Protein AF-A0A838JHB9-F1 (afdb_monomer)

Radius of gyration: 15.74 Å; Cα contacts (8 Å, |Δi|>4): 265; chains: 1; bounding box: 39×34×40 Å

Structure (mmCIF, N/CA/C/O backbone):
data_AF-A0A838JHB9-F1
#
_entry.id   AF-A0A838JHB9-F1
#
loop_
_atom_site.group_PDB
_atom_site.id
_atom_site.type_symbol
_atom_site.label_atom_id
_atom_site.label_alt_id
_atom_site.label_comp_id
_atom_site.label_asym_id
_atom_site.label_entity_id
_atom_site.label_seq_id
_atom_site.pdbx_PDB_ins_code
_atom_site.Cartn_x
_atom_site.Cartn_y
_atom_site.Cartn_z
_atom_site.occupancy
_atom_site.B_iso_or_equiv
_atom_site.auth_seq_id
_atom_site.auth_comp_id
_atom_site.auth_asym_id
_atom_site.auth_atom_id
_atom_site.pdbx_PDB_model_num
ATOM 1 N N . MET A 1 1 ? -21.046 10.347 3.059 1.00 87.19 1 MET A N 1
ATOM 2 C CA . MET A 1 1 ? -19.694 10.521 2.483 1.00 87.19 1 MET A CA 1
ATOM 3 C C . MET A 1 1 ? -18.705 9.760 3.362 1.00 87.19 1 MET A C 1
ATOM 5 O O . MET A 1 1 ? -18.928 9.752 4.566 1.00 87.19 1 MET A O 1
ATOM 9 N N . LYS A 1 2 ? -17.690 9.088 2.798 1.00 94.69 2 LYS A N 1
ATOM 10 C CA . LYS A 1 2 ? -16.622 8.404 3.558 1.00 94.69 2 LYS A CA 1
ATOM 11 C C . LYS A 1 2 ? -15.345 9.245 3.498 1.00 94.69 2 LYS A C 1
ATOM 13 O O . LYS A 1 2 ? -15.050 9.789 2.439 1.00 94.69 2 LYS A O 1
ATOM 18 N N . TYR A 1 3 ? -14.604 9.322 4.599 1.00 96.75 3 TYR A N 1
ATOM 19 C CA . TYR A 1 3 ? -13.355 10.086 4.694 1.00 96.75 3 TYR A CA 1
ATOM 20 C C . TYR A 1 3 ? -12.250 9.219 5.292 1.00 96.75 3 TYR A C 1
ATOM 22 O O . TYR A 1 3 ? -12.520 8.398 6.172 1.00 96.75 3 TYR A O 1
ATOM 30 N N . GLY A 1 4 ? -11.020 9.401 4.820 1.00 97.06 4 GLY A N 1
ATOM 31 C CA . GLY A 1 4 ? -9.849 8.681 5.308 1.00 97.06 4 GLY A CA 1
ATOM 32 C C . GLY A 1 4 ? -8.684 9.614 5.613 1.00 97.06 4 GLY A C 1
ATOM 33 O O . GLY A 1 4 ? -8.656 10.752 5.146 1.00 97.06 4 GLY A O 1
ATOM 34 N N . LEU A 1 5 ? -7.742 9.110 6.402 1.00 98.06 5 LEU A N 1
ATOM 35 C CA . LEU A 1 5 ? -6.508 9.796 6.769 1.00 98.06 5 LEU A CA 1
ATOM 36 C C . LEU A 1 5 ? -5.342 9.220 5.969 1.00 98.06 5 LEU A C 1
ATOM 38 O O . LEU A 1 5 ? -5.250 8.004 5.809 1.00 98.06 5 LEU A O 1
ATOM 42 N N . LEU A 1 6 ? -4.449 10.086 5.496 1.00 97.62 6 LEU A N 1
ATOM 43 C CA . LEU A 1 6 ? -3.191 9.698 4.868 1.00 97.62 6 LEU A CA 1
ATOM 44 C C . LEU A 1 6 ? -2.042 10.089 5.792 1.00 97.62 6 LEU A C 1
ATOM 46 O O . LEU A 1 6 ? -1.909 11.261 6.143 1.00 97.62 6 LEU A O 1
ATOM 50 N N . PHE A 1 7 ? -1.204 9.119 6.137 1.00 96.75 7 PHE A N 1
ATOM 51 C CA . PHE A 1 7 ? 0.043 9.353 6.852 1.00 96.75 7 PHE A CA 1
ATOM 52 C C . PHE A 1 7 ? 1.237 9.070 5.941 1.00 96.75 7 PHE A C 1
ATOM 54 O O . PHE A 1 7 ? 1.214 8.162 5.104 1.00 96.75 7 PHE A O 1
ATOM 61 N N . ALA A 1 8 ? 2.302 9.846 6.118 1.00 94.25 8 ALA A N 1
ATOM 62 C CA . ALA A 1 8 ? 3.609 9.467 5.604 1.00 94.25 8 ALA A CA 1
ATOM 63 C C . ALA A 1 8 ? 4.105 8.203 6.327 1.00 94.25 8 ALA A C 1
ATOM 65 O O . ALA A 1 8 ? 3.693 7.937 7.451 1.00 94.25 8 ALA A O 1
ATOM 66 N N . ASN A 1 9 ? 5.004 7.439 5.710 1.00 94.94 9 ASN A N 1
ATOM 67 C CA . ASN A 1 9 ? 5.685 6.308 6.355 1.00 94.94 9 ASN A CA 1
ATOM 68 C C . ASN A 1 9 ? 7.094 6.678 6.866 1.00 94.94 9 ASN A C 1
ATOM 70 O O . ASN A 1 9 ? 7.917 5.800 7.122 1.00 94.94 9 ASN A O 1
ATOM 74 N N . PHE A 1 10 ? 7.378 7.977 6.992 1.00 94.94 10 PHE A N 1
ATOM 75 C CA . PHE A 1 10 ? 8.673 8.544 7.373 1.00 94.94 10 PHE A CA 1
ATOM 76 C C . PHE A 1 10 ? 8.527 9.670 8.406 1.00 94.94 10 PHE A C 1
ATOM 78 O O . PHE A 1 10 ? 7.418 10.091 8.755 1.00 94.94 10 PHE A O 1
ATOM 85 N N . GLY A 1 11 ? 9.659 10.169 8.906 1.00 93.19 11 GLY A N 1
ATOM 86 C CA . GLY A 1 11 ? 9.688 11.188 9.954 1.00 93.19 11 GLY A CA 1
ATOM 87 C C . GLY A 1 11 ? 9.130 10.618 11.257 1.00 93.19 11 GLY A C 1
ATOM 88 O O . GLY A 1 11 ? 9.430 9.482 11.614 1.00 93.19 11 GLY A O 1
ATOM 89 N N . ILE A 1 12 ? 8.270 11.359 11.965 1.00 93.12 12 ILE A N 1
ATOM 90 C CA . ILE A 1 12 ? 7.636 10.827 13.189 1.00 93.12 12 ILE A CA 1
ATOM 91 C C . ILE A 1 12 ? 6.785 9.580 12.908 1.00 93.12 12 ILE A C 1
ATOM 93 O O . ILE A 1 12 ? 6.680 8.698 13.751 1.00 93.12 12 ILE A O 1
ATOM 97 N N . TYR A 1 13 ? 6.235 9.476 11.697 1.00 95.25 13 TYR A N 1
ATOM 98 C CA . TYR A 1 13 ? 5.433 8.342 11.249 1.00 95.25 13 TYR A CA 1
ATOM 99 C C . TYR A 1 13 ? 6.290 7.171 10.736 1.00 95.25 13 TYR A C 1
ATOM 101 O O . TYR A 1 13 ? 5.756 6.177 10.257 1.00 95.25 13 TYR A O 1
ATOM 109 N N . GLY A 1 14 ? 7.620 7.259 10.853 1.00 94.56 14 GLY A N 1
ATOM 110 C CA . GLY A 1 14 ? 8.523 6.118 10.703 1.00 94.56 14 GLY A CA 1
ATOM 111 C C . GLY A 1 14 ? 8.455 5.130 11.878 1.00 94.56 14 GLY A C 1
ATOM 112 O O . GLY A 1 14 ? 9.043 4.055 11.797 1.00 94.56 14 GLY A O 1
ATOM 113 N N . ASP A 1 15 ? 7.752 5.468 12.964 1.00 96.31 15 ASP A N 1
ATOM 114 C CA . ASP A 1 15 ? 7.486 4.554 14.076 1.00 96.31 15 ASP A CA 1
ATOM 115 C C . ASP A 1 15 ? 6.195 3.750 13.841 1.00 96.31 15 ASP A C 1
ATOM 117 O O . ASP A 1 15 ? 5.079 4.279 13.822 1.00 96.31 15 ASP A O 1
ATOM 121 N N . VAL A 1 16 ? 6.355 2.432 13.706 1.00 97.62 16 VAL A N 1
ATOM 122 C CA . VAL A 1 16 ? 5.254 1.486 13.49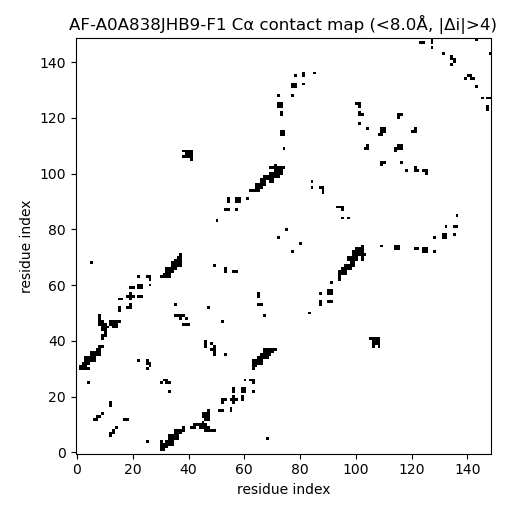0 1.00 97.62 16 VAL A CA 1
ATOM 123 C C . VAL A 1 16 ? 4.294 1.430 14.682 1.00 97.62 16 VAL A C 1
ATOM 125 O O . VAL A 1 16 ? 3.090 1.259 14.477 1.00 97.62 16 VAL A O 1
ATOM 128 N N . HIS A 1 17 ? 4.780 1.590 15.918 1.00 97.75 17 HIS A N 1
ATOM 129 C CA . HIS A 1 17 ? 3.912 1.603 17.097 1.00 97.75 17 HIS A CA 1
ATOM 130 C C . HIS A 1 17 ? 2.984 2.816 17.074 1.00 97.75 17 HIS A C 1
ATOM 132 O O . HIS A 1 17 ? 1.773 2.656 17.243 1.00 97.75 17 HIS A O 1
ATOM 138 N N . LEU A 1 18 ? 3.532 3.996 16.763 1.00 97.81 18 LEU A N 1
ATOM 139 C CA . LEU A 1 18 ? 2.749 5.219 16.615 1.00 97.81 18 LEU A CA 1
ATOM 140 C C . LEU A 1 18 ? 1.685 5.075 15.521 1.00 97.81 18 LEU A C 1
ATOM 142 O O . LEU A 1 18 ? 0.524 5.399 15.755 1.00 97.81 18 LEU A O 1
ATOM 146 N N . LEU A 1 19 ? 2.046 4.559 14.341 1.00 98.31 19 LEU A N 1
ATOM 147 C CA . LEU A 1 19 ? 1.084 4.341 13.254 1.00 98.31 19 LEU A CA 1
ATOM 148 C C . LEU A 1 19 ? -0.049 3.387 13.654 1.00 98.31 19 LEU A C 1
ATOM 150 O O . LEU A 1 19 ? -1.212 3.629 13.324 1.00 98.31 19 LEU A O 1
ATOM 154 N N . ALA A 1 20 ? 0.268 2.317 14.383 1.00 98.56 20 ALA A N 1
ATOM 155 C CA . ALA A 1 20 ? -0.729 1.361 14.845 1.00 98.56 20 ALA A CA 1
ATOM 156 C C . ALA A 1 20 ? -1.676 1.969 15.900 1.00 98.56 20 ALA A C 1
ATOM 158 O O . ALA A 1 20 ? -2.882 1.714 15.855 1.00 98.56 20 ALA A O 1
ATOM 159 N N . ASP A 1 21 ? -1.157 2.813 16.797 1.00 98.62 21 ASP A N 1
ATOM 160 C CA . ASP A 1 21 ? -1.962 3.561 17.768 1.00 98.62 21 ASP A CA 1
ATOM 161 C C . ASP A 1 21 ? -2.850 4.612 17.082 1.00 98.62 21 ASP A C 1
ATOM 163 O O . ASP A 1 21 ? -4.039 4.713 17.389 1.00 98.62 21 ASP A O 1
ATOM 167 N N . LEU A 1 22 ? -2.318 5.348 16.100 1.00 98.56 22 LEU A N 1
ATOM 168 C CA . LEU A 1 22 ? -3.083 6.313 15.304 1.00 98.56 22 LEU A CA 1
ATOM 169 C C . LEU A 1 22 ? -4.200 5.638 14.504 1.00 98.56 22 LEU A C 1
ATOM 171 O O . LEU A 1 22 ? -5.296 6.187 14.402 1.00 98.56 22 LEU A O 1
ATOM 175 N N . ALA A 1 23 ? -3.964 4.440 13.967 1.00 98.75 23 ALA A N 1
ATOM 176 C CA . ALA A 1 23 ? -4.995 3.681 13.266 1.00 98.75 23 ALA A CA 1
ATOM 177 C C . ALA A 1 23 ? -6.156 3.290 14.190 1.00 98.75 23 ALA A C 1
ATOM 179 O O . ALA A 1 23 ? -7.320 3.394 13.797 1.00 98.75 23 ALA A O 1
ATOM 180 N N . GLN A 1 24 ? -5.850 2.884 15.426 1.00 98.81 24 GLN A N 1
ATOM 181 C CA . GLN A 1 24 ? -6.866 2.601 16.437 1.00 98.81 24 GLN A CA 1
ATOM 182 C C . GLN A 1 24 ? -7.655 3.865 16.804 1.00 98.81 24 GLN A C 1
ATOM 184 O O . GLN A 1 24 ? -8.884 3.845 16.777 1.00 98.81 24 GLN A O 1
ATOM 189 N N . GLN A 1 25 ? -6.970 4.980 17.070 1.00 98.75 25 GLN A N 1
ATOM 190 C CA . GLN A 1 25 ? -7.626 6.253 17.388 1.00 98.75 25 GLN A CA 1
ATOM 191 C C . GLN A 1 25 ? -8.508 6.748 16.234 1.00 98.75 25 GLN A C 1
ATOM 193 O O . GLN A 1 25 ? -9.612 7.242 16.458 1.00 98.75 25 GLN A O 1
ATOM 198 N N . ALA A 1 26 ? -8.059 6.580 14.987 1.00 98.75 26 ALA A N 1
ATOM 199 C CA . ALA A 1 26 ? -8.847 6.921 13.810 1.00 98.75 26 ALA A CA 1
ATOM 200 C C . ALA A 1 26 ? -10.132 6.078 13.720 1.00 98.75 26 ALA A C 1
ATOM 202 O O . ALA A 1 26 ? -11.201 6.6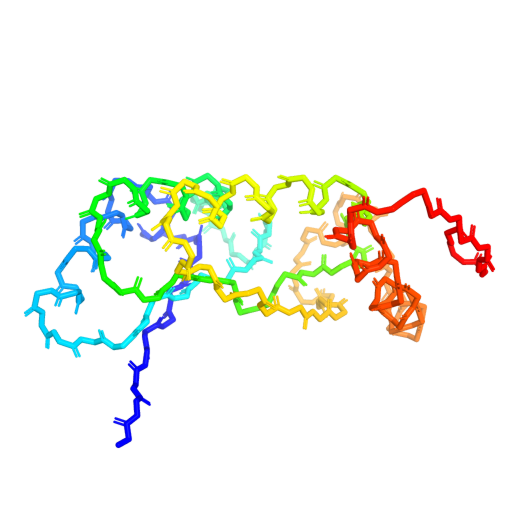13 13.421 1.00 98.75 26 ALA A O 1
ATOM 203 N N . GLU A 1 27 ? -10.054 4.777 14.016 1.00 98.69 27 GLU A N 1
ATOM 204 C CA . GLU A 1 27 ? -11.226 3.896 14.071 1.00 98.69 27 GLU A CA 1
ATOM 205 C C . GLU A 1 27 ? -12.211 4.307 15.174 1.00 98.69 27 GLU A C 1
ATOM 207 O O . GLU A 1 27 ? -13.420 4.350 14.933 1.00 98.69 27 GLU A O 1
ATOM 212 N N . GLU A 1 28 ? -11.711 4.628 16.367 1.00 98.62 28 GLU A N 1
ATOM 213 C CA . GLU A 1 28 ? -12.521 5.078 17.507 1.00 98.62 28 GLU A CA 1
ATOM 214 C C . GLU A 1 28 ? -13.196 6.431 17.239 1.00 98.62 28 GLU A C 1
ATOM 216 O O . GLU A 1 28 ? -14.344 6.641 17.627 1.00 98.62 28 GLU A O 1
ATOM 221 N N . ALA A 1 29 ? -12.527 7.316 16.496 1.00 98.44 29 ALA A N 1
ATOM 222 C CA . ALA A 1 29 ? -13.067 8.601 16.059 1.00 98.44 29 ALA A CA 1
ATOM 223 C C . ALA A 1 29 ? -14.029 8.503 14.854 1.00 98.44 29 ALA A C 1
ATOM 225 O O . ALA A 1 29 ? -14.594 9.515 14.438 1.00 98.44 29 ALA A O 1
ATOM 226 N N . GLY A 1 30 ? -14.238 7.309 14.287 1.00 98.06 30 GLY A N 1
ATOM 227 C CA . GLY A 1 30 ? -15.212 7.075 13.216 1.00 98.06 30 GLY A CA 1
ATOM 228 C C . GLY A 1 30 ? -14.712 7.361 11.795 1.00 98.06 30 GLY A C 1
ATOM 229 O O . GLY A 1 30 ? -15.529 7.489 10.877 1.00 98.06 30 GLY A O 1
ATOM 230 N N . TRP A 1 31 ? -13.395 7.441 11.575 1.00 98.62 31 TRP A N 1
ATOM 231 C CA . TRP A 1 31 ? -12.836 7.536 10.223 1.00 98.62 31 TRP A CA 1
ATOM 232 C C . TRP A 1 31 ? -13.109 6.262 9.418 1.00 98.62 31 TRP A C 1
ATOM 234 O O . TRP A 1 31 ? -13.184 5.156 9.950 1.00 98.62 31 TRP A O 1
ATOM 244 N N . SER A 1 32 ? -13.261 6.408 8.101 1.00 98.44 32 SER A N 1
ATOM 245 C CA . SER A 1 32 ? -13.568 5.276 7.217 1.00 98.44 32 SER A CA 1
ATOM 246 C C . SER A 1 32 ? -12.326 4.518 6.748 1.00 98.44 32 SER A C 1
ATOM 248 O O . SER A 1 32 ? -12.456 3.370 6.326 1.00 98.44 32 SER A O 1
ATOM 250 N N . GLY A 1 33 ? -11.142 5.134 6.800 1.00 98.38 33 GLY A N 1
ATOM 251 C CA . GLY A 1 33 ? -9.908 4.498 6.352 1.00 98.38 33 GLY A CA 1
ATOM 252 C C . GLY A 1 33 ? -8.641 5.205 6.823 1.00 98.38 33 GLY A C 1
ATOM 253 O O . GLY A 1 33 ? -8.653 6.414 7.055 1.00 98.38 33 GLY A O 1
ATOM 254 N N . VAL A 1 34 ? -7.552 4.449 6.917 1.00 98.56 34 VAL A N 1
ATOM 255 C CA . VAL A 1 34 ? -6.196 4.968 7.114 1.00 98.56 34 VAL A CA 1
ATOM 256 C C . VAL A 1 34 ? -5.286 4.424 6.025 1.00 98.56 34 VAL A C 1
ATOM 258 O O . VAL A 1 34 ? -5.265 3.224 5.754 1.00 98.56 34 VAL A O 1
ATOM 261 N N . PHE A 1 35 ? -4.528 5.321 5.409 1.00 98.31 35 PHE A N 1
ATOM 262 C CA . PHE A 1 35 ? -3.657 5.028 4.287 1.00 98.31 35 PHE A CA 1
ATOM 263 C C . PHE A 1 35 ? -2.236 5.474 4.591 1.00 98.31 35 PHE A C 1
ATOM 265 O O . PHE A 1 35 ? -2.033 6.501 5.242 1.00 98.31 35 PHE A O 1
ATOM 272 N N . LEU A 1 36 ? -1.263 4.717 4.096 1.00 97.50 36 LEU A N 1
ATOM 273 C CA . LEU A 1 36 ? 0.148 5.077 4.171 1.00 97.50 36 LEU A CA 1
ATOM 274 C C . LEU A 1 36 ? 0.691 5.435 2.791 1.00 97.50 36 LEU A C 1
ATOM 276 O O . LEU A 1 36 ? 0.292 4.861 1.771 1.00 97.50 36 LEU A O 1
ATOM 280 N N . MET A 1 37 ? 1.637 6.368 2.771 1.00 95.12 37 MET A N 1
ATOM 281 C CA . MET A 1 37 ? 2.520 6.539 1.625 1.00 95.12 37 MET A CA 1
ATOM 282 C C . MET A 1 37 ? 3.453 5.332 1.488 1.00 95.12 37 MET A C 1
ATOM 284 O O . MET A 1 37 ? 3.809 4.680 2.467 1.00 95.12 37 MET A O 1
ATOM 288 N N . ASP A 1 38 ? 3.863 5.058 0.254 1.00 93.62 38 ASP A N 1
ATOM 289 C CA . ASP A 1 38 ? 4.796 3.988 -0.078 1.00 93.6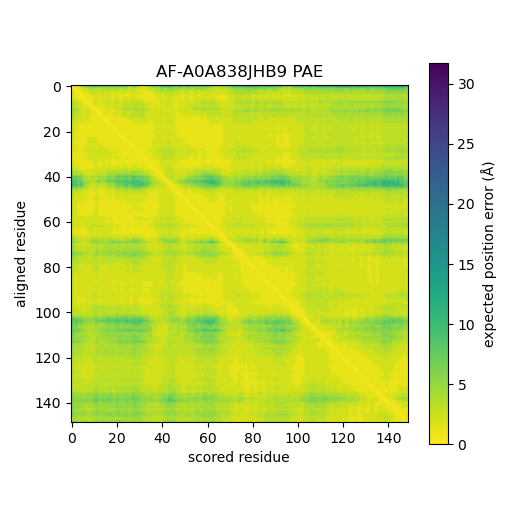2 38 ASP A CA 1
ATOM 290 C C . ASP A 1 38 ? 6.113 4.568 -0.601 1.00 93.62 38 ASP A C 1
ATOM 292 O O . ASP A 1 38 ? 6.354 4.662 -1.811 1.00 93.62 38 ASP A O 1
ATOM 296 N N . THR A 1 39 ? 6.935 5.038 0.335 1.00 92.12 39 THR A N 1
ATOM 297 C CA . THR A 1 39 ? 8.221 5.672 0.028 1.00 92.12 39 THR A CA 1
ATOM 298 C C . THR A 1 39 ? 9.383 4.934 0.673 1.00 92.12 39 THR A C 1
ATOM 300 O O . THR A 1 39 ? 9.233 4.350 1.745 1.00 92.12 39 THR A O 1
ATOM 303 N N . LEU A 1 40 ? 10.545 4.971 0.018 1.00 90.81 40 LEU A N 1
ATOM 304 C CA . LEU A 1 40 ? 11.782 4.410 0.564 1.00 90.81 40 LEU A CA 1
ATOM 305 C C . LEU A 1 40 ? 12.716 5.495 1.106 1.00 90.81 40 LEU A C 1
ATOM 307 O O . LEU A 1 40 ? 13.288 5.318 2.177 1.00 90.81 40 LEU A O 1
ATOM 311 N N . CYS A 1 41 ? 12.889 6.604 0.378 1.00 87.69 41 CYS A N 1
ATOM 312 C CA . CYS A 1 41 ? 13.809 7.682 0.755 1.00 87.69 41 CYS A CA 1
ATOM 313 C C . CYS A 1 41 ? 13.272 9.065 0.339 1.00 87.69 41 CYS A C 1
ATOM 315 O O . CYS A 1 41 ? 13.937 9.815 -0.383 1.00 87.69 41 CYS A O 1
ATOM 317 N N . PHE A 1 42 ? 12.067 9.424 0.786 1.00 86.69 42 PHE A N 1
ATOM 318 C CA . PHE A 1 42 ? 11.481 10.731 0.464 1.00 86.69 42 PHE A CA 1
ATOM 319 C C . PHE A 1 42 ? 12.185 11.881 1.204 1.00 86.69 42 PHE A C 1
ATOM 321 O O . PHE A 1 42 ? 12.562 12.876 0.591 1.00 86.69 42 PHE A O 1
ATOM 328 N N . GLU A 1 43 ? 12.461 11.696 2.497 1.00 85.62 43 GLU A N 1
ATOM 329 C CA . GLU A 1 43 ? 13.091 12.682 3.388 1.00 85.62 43 GLU A CA 1
ATOM 330 C C . GLU A 1 43 ? 14.210 12.031 4.206 1.00 85.62 43 GLU A C 1
ATOM 332 O O . GLU A 1 43 ? 14.399 10.815 4.144 1.00 85.62 43 GLU A O 1
ATOM 337 N N . ASP A 1 44 ? 14.980 12.831 4.940 1.00 86.00 44 ASP A N 1
ATOM 338 C CA . ASP A 1 44 ? 15.958 12.305 5.892 1.00 86.00 44 ASP A CA 1
ATOM 339 C C . ASP A 1 44 ? 15.254 11.911 7.201 1.00 86.00 44 ASP A C 1
ATOM 341 O O . ASP A 1 44 ? 14.319 12.576 7.646 1.00 86.00 44 ASP A O 1
ATOM 345 N N . GLY A 1 45 ? 15.720 10.837 7.842 1.00 87.31 45 GLY A N 1
ATOM 346 C CA . GLY A 1 45 ? 15.156 10.335 9.097 1.00 87.31 45 GLY A CA 1
ATOM 347 C C . GLY A 1 45 ? 14.584 8.918 8.985 1.00 87.31 45 GLY A C 1
ATOM 348 O O . GLY A 1 45 ? 14.767 8.242 7.970 1.00 87.31 45 GLY A O 1
ATOM 349 N N . PRO A 1 46 ? 13.930 8.425 10.050 1.00 90.56 46 PRO A N 1
ATOM 350 C CA . PRO A 1 46 ? 13.401 7.070 10.072 1.00 90.56 46 PRO A CA 1
ATOM 351 C C . PRO A 1 46 ? 12.278 6.916 9.043 1.00 90.56 46 PRO A C 1
ATOM 353 O O . PRO A 1 46 ? 11.380 7.751 8.957 1.00 90.56 46 PRO A O 1
ATOM 356 N N . THR A 1 47 ? 12.338 5.829 8.278 1.00 94.69 47 THR A N 1
ATOM 357 C CA . THR A 1 47 ? 11.310 5.408 7.320 1.00 94.69 47 THR A CA 1
ATOM 358 C C . THR A 1 47 ? 10.985 3.950 7.605 1.00 94.69 47 THR A C 1
ATOM 360 O O . THR A 1 47 ? 11.894 3.123 7.681 1.00 94.69 47 THR A O 1
ATOM 363 N N . CYS A 1 48 ? 9.707 3.635 7.801 1.00 96.19 48 CYS A N 1
ATOM 364 C CA . CYS A 1 48 ? 9.258 2.261 7.997 1.00 96.19 48 CYS A CA 1
ATOM 365 C C . CYS A 1 48 ? 8.765 1.652 6.687 1.00 96.19 48 CYS A C 1
ATOM 367 O O . CYS A 1 48 ? 8.291 2.353 5.790 1.00 96.19 48 CYS A O 1
ATOM 369 N N . ASP A 1 49 ? 8.842 0.325 6.595 1.00 95.88 49 ASP A N 1
ATOM 370 C CA . ASP A 1 49 ? 8.160 -0.388 5.526 1.00 95.88 49 ASP A CA 1
ATOM 371 C C . ASP A 1 49 ? 6.634 -0.267 5.720 1.00 95.88 49 ASP A C 1
ATOM 373 O O . ASP A 1 49 ? 6.110 -0.641 6.780 1.00 95.88 49 ASP A O 1
ATOM 377 N N . PRO A 1 50 ? 5.899 0.244 4.719 1.00 96.06 50 PRO A N 1
ATOM 378 C CA . PRO A 1 50 ? 4.483 0.530 4.876 1.00 96.06 50 PRO A CA 1
ATOM 379 C C . PRO A 1 50 ? 3.628 -0.748 4.901 1.00 96.06 50 PRO A C 1
ATOM 381 O O . PRO A 1 50 ? 2.546 -0.735 5.483 1.00 96.06 50 PRO A O 1
ATOM 384 N N . TRP A 1 51 ? 4.090 -1.875 4.345 1.00 97.31 51 TRP A N 1
ATOM 385 C CA . TRP A 1 51 ? 3.371 -3.153 4.422 1.00 97.31 51 TRP A CA 1
ATOM 386 C C . TRP A 1 51 ? 3.423 -3.740 5.828 1.00 97.31 51 TRP A C 1
ATOM 388 O O . TRP A 1 51 ? 2.403 -4.200 6.349 1.00 97.31 51 TRP A O 1
ATOM 398 N N . ILE A 1 52 ? 4.592 -3.682 6.468 1.00 98.06 52 ILE A N 1
ATOM 399 C CA . ILE A 1 52 ? 4.761 -4.083 7.866 1.00 98.06 52 ILE A CA 1
ATOM 400 C C . ILE A 1 52 ? 3.956 -3.165 8.791 1.00 98.06 52 ILE A C 1
ATOM 402 O O . ILE A 1 52 ? 3.274 -3.656 9.694 1.00 98.06 52 ILE A O 1
ATOM 406 N N . ALA A 1 53 ? 3.962 -1.854 8.540 1.00 98.31 53 ALA A N 1
ATOM 407 C CA . ALA A 1 53 ? 3.143 -0.915 9.299 1.00 98.31 53 ALA A CA 1
ATOM 408 C C . ALA A 1 53 ? 1.639 -1.212 9.159 1.00 98.31 53 ALA A C 1
ATOM 410 O O . ALA A 1 53 ? 0.937 -1.301 10.168 1.00 98.31 53 ALA A O 1
ATOM 411 N N . LEU A 1 54 ? 1.144 -1.471 7.942 1.00 98.56 54 LEU A N 1
ATOM 412 C CA . LEU A 1 54 ? -0.253 -1.864 7.733 1.00 98.56 54 LEU A CA 1
ATOM 413 C C . LEU A 1 54 ? -0.609 -3.178 8.437 1.00 98.56 54 LEU A C 1
ATOM 415 O O . LEU A 1 54 ? -1.715 -3.293 8.963 1.00 98.56 54 LEU A O 1
ATOM 419 N N . ALA A 1 55 ? 0.300 -4.156 8.494 1.00 98.75 55 ALA A N 1
ATOM 420 C CA . ALA A 1 55 ? 0.073 -5.387 9.251 1.00 98.75 55 ALA A CA 1
ATOM 421 C C . ALA A 1 55 ? -0.087 -5.108 10.756 1.00 98.75 55 ALA A C 1
ATOM 423 O O . ALA A 1 55 ? -0.996 -5.645 11.392 1.00 98.75 55 ALA A O 1
ATOM 424 N N . ALA A 1 56 ? 0.732 -4.217 11.324 1.00 98.75 56 ALA A N 1
ATOM 425 C CA . ALA A 1 56 ? 0.591 -3.789 12.715 1.00 98.75 56 ALA A CA 1
ATOM 426 C C . ALA A 1 56 ? -0.741 -3.055 12.959 1.00 98.75 56 ALA A C 1
ATOM 428 O O . ALA A 1 56 ? -1.463 -3.369 13.908 1.00 98.75 56 ALA A O 1
ATOM 429 N N . MET A 1 57 ? -1.116 -2.135 12.066 1.00 98.75 57 MET A N 1
ATOM 430 C CA . MET A 1 57 ? -2.402 -1.433 12.117 1.00 98.75 57 MET A CA 1
ATOM 431 C C . MET A 1 57 ? -3.581 -2.407 12.006 1.00 98.75 57 MET A C 1
ATOM 433 O O . MET A 1 57 ? -4.562 -2.274 12.739 1.00 98.75 57 MET A O 1
ATOM 437 N N . ALA A 1 58 ? -3.482 -3.422 11.141 1.00 98.81 58 ALA A N 1
ATOM 438 C CA . ALA A 1 58 ? -4.498 -4.458 10.976 1.00 98.81 58 ALA A CA 1
ATOM 439 C C . ALA A 1 58 ? -4.725 -5.237 12.273 1.00 98.81 58 ALA A C 1
ATOM 441 O O . ALA A 1 58 ? -5.876 -5.481 12.628 1.00 98.81 58 ALA A O 1
ATOM 442 N N . MET A 1 59 ? -3.657 -5.545 13.014 1.00 98.69 59 MET A N 1
ATOM 443 C CA . MET A 1 59 ? -3.738 -6.226 14.310 1.00 98.69 59 MET A CA 1
ATOM 444 C C . MET A 1 59 ? -4.323 -5.355 15.430 1.00 98.69 59 MET A C 1
ATOM 446 O O . MET A 1 59 ? -4.874 -5.892 16.394 1.00 98.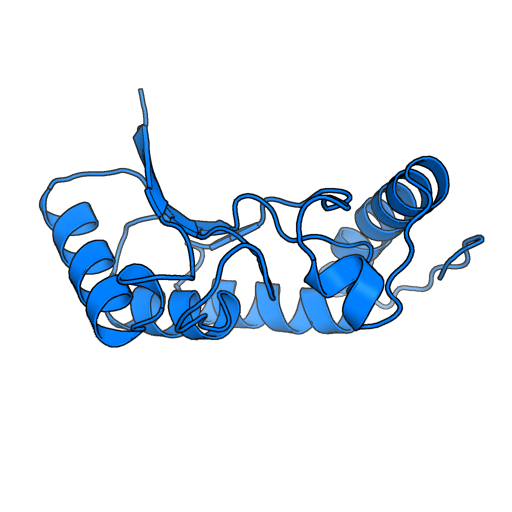69 59 MET A O 1
ATOM 450 N N . ARG A 1 60 ? -4.224 -4.024 15.319 1.00 98.56 60 ARG A N 1
ATOM 451 C CA . ARG A 1 60 ? -4.730 -3.061 16.316 1.00 98.56 60 ARG A CA 1
ATOM 452 C C . ARG A 1 60 ? -6.147 -2.552 16.048 1.00 98.56 60 ARG A C 1
ATOM 454 O O . ARG A 1 60 ? -6.734 -1.929 16.926 1.00 98.56 60 ARG A O 1
ATOM 461 N N . THR A 1 61 ? -6.714 -2.843 14.881 1.00 98.81 61 THR A N 1
ATOM 462 C CA . THR A 1 61 ? -8.026 -2.339 14.436 1.00 98.81 61 THR A CA 1
ATOM 463 C C . THR A 1 61 ? -8.969 -3.474 14.050 1.00 98.81 61 THR A C 1
ATOM 465 O O . THR A 1 61 ? -8.539 -4.611 13.846 1.00 98.81 61 THR A O 1
ATOM 468 N N . ARG A 1 62 ? -10.277 -3.201 13.962 1.00 98.50 62 ARG A N 1
ATOM 469 C CA . ARG A 1 62 ? -11.293 -4.238 13.696 1.00 98.50 62 ARG A CA 1
ATOM 470 C C . ARG A 1 62 ? -12.197 -3.953 12.499 1.00 98.50 62 ARG A C 1
ATOM 472 O O . ARG A 1 62 ? -12.804 -4.886 11.986 1.00 98.50 62 ARG A O 1
ATOM 479 N N . ARG A 1 63 ? -12.341 -2.696 12.080 1.00 98.31 63 ARG A N 1
ATOM 480 C CA . ARG A 1 63 ? -13.368 -2.238 11.126 1.00 98.31 63 ARG A CA 1
ATOM 481 C C . ARG A 1 63 ? -12.852 -1.244 10.088 1.00 98.31 63 ARG A C 1
ATOM 483 O O . ARG A 1 63 ? -13.342 -1.263 8.964 1.00 98.31 63 ARG A O 1
ATOM 490 N N . ILE A 1 64 ? -11.905 -0.378 10.442 1.00 98.69 64 ILE A N 1
ATOM 491 C CA . ILE A 1 64 ? -11.408 0.687 9.567 1.00 98.69 64 ILE A CA 1
ATOM 492 C C . ILE A 1 64 ? -10.685 0.100 8.354 1.00 98.69 64 ILE A C 1
ATOM 494 O O . ILE A 1 64 ? -9.943 -0.879 8.484 1.00 98.69 64 ILE A O 1
ATOM 498 N N . ALA A 1 65 ? -10.904 0.682 7.174 1.00 98.69 65 ALA A N 1
ATOM 499 C CA . ALA A 1 65 ? -10.162 0.286 5.985 1.00 98.69 65 ALA A CA 1
ATOM 500 C C . ALA A 1 65 ? -8.686 0.679 6.122 1.00 98.69 65 ALA A C 1
ATOM 502 O O . ALA A 1 65 ? -8.360 1.714 6.704 1.00 98.69 65 ALA A O 1
ATOM 503 N N . LEU A 1 66 ? -7.798 -0.141 5.577 1.00 98.75 66 LEU A N 1
ATOM 504 C CA . LEU A 1 66 ? -6.354 0.056 5.628 1.00 98.75 66 LEU A CA 1
ATOM 505 C C . LEU A 1 66 ? -5.799 -0.013 4.213 1.00 98.75 66 LEU A C 1
ATOM 507 O O . LEU A 1 66 ? -6.269 -0.830 3.429 1.00 98.75 66 LEU A O 1
ATOM 511 N N . GLY A 1 67 ? -4.813 0.802 3.856 1.00 97.62 67 GLY A N 1
ATOM 512 C CA . GLY A 1 67 ? -4.297 0.749 2.492 1.00 97.62 67 GLY A CA 1
ATOM 513 C C . GLY A 1 67 ? -3.049 1.563 2.222 1.00 97.62 67 GLY A C 1
ATOM 514 O O . GLY A 1 67 ? -2.515 2.252 3.088 1.00 97.62 67 GLY A O 1
ATOM 515 N N . LEU A 1 68 ? -2.608 1.488 0.973 1.00 95.50 68 LEU A N 1
ATOM 516 C CA . LEU A 1 68 ? -1.525 2.310 0.446 1.00 95.50 68 LEU A CA 1
ATOM 517 C C . LEU A 1 68 ? -2.082 3.337 -0.527 1.00 95.50 68 LEU A C 1
ATOM 519 O O . LEU A 1 68 ? -2.957 3.026 -1.338 1.00 95.50 68 LEU A O 1
ATOM 523 N N . GLN A 1 69 ? -1.530 4.545 -0.481 1.00 92.00 69 GLN A N 1
ATOM 524 C CA . GLN A 1 69 ? -1.819 5.598 -1.446 1.00 92.00 69 GLN A CA 1
ATOM 525 C C . GLN A 1 69 ? -0.502 6.178 -1.986 1.00 92.00 69 GLN A C 1
ATOM 527 O O . GLN A 1 69 ? 0.016 7.166 -1.475 1.00 92.00 69 GLN A O 1
ATOM 532 N N . VAL A 1 70 ? 0.101 5.574 -3.010 1.00 92.44 70 VAL A N 1
ATOM 533 C CA . VAL A 1 70 ? -0.258 4.301 -3.674 1.00 92.44 70 VAL A CA 1
ATOM 534 C C . VAL A 1 70 ? 0.956 3.380 -3.706 1.00 92.44 70 VAL A C 1
ATOM 536 O O . VAL A 1 70 ? 2.082 3.868 -3.747 1.00 92.44 70 VAL A O 1
ATOM 539 N N . ALA A 1 71 ? 0.741 2.064 -3.743 1.00 94.56 71 ALA A N 1
ATOM 540 C CA . ALA A 1 71 ? 1.812 1.102 -3.962 1.00 94.56 71 ALA A CA 1
ATOM 541 C C . ALA A 1 71 ? 2.444 1.327 -5.344 1.00 94.56 71 ALA A C 1
ATOM 543 O O . ALA A 1 71 ? 1.774 1.206 -6.374 1.00 94.56 71 ALA A O 1
ATOM 544 N N . ALA A 1 72 ? 3.735 1.647 -5.376 1.00 94.25 72 ALA A N 1
ATOM 545 C CA . ALA A 1 72 ? 4.472 1.820 -6.622 1.00 94.25 72 ALA A CA 1
ATOM 546 C C . ALA A 1 72 ? 4.764 0.447 -7.255 1.00 94.25 72 ALA A C 1
ATOM 548 O O . ALA A 1 72 ? 5.621 -0.293 -6.764 1.00 94.25 72 ALA A O 1
ATOM 549 N N . LEU A 1 73 ? 4.053 0.089 -8.329 1.00 95.00 73 LEU A N 1
ATOM 550 C CA . LEU A 1 73 ? 4.203 -1.229 -8.965 1.00 95.00 73 LEU A CA 1
ATOM 551 C C . LEU A 1 73 ? 5.505 -1.364 -9.741 1.00 95.00 73 LEU A C 1
ATOM 553 O O . LEU A 1 73 ? 6.094 -2.435 -9.757 1.00 95.00 73 LEU A O 1
ATOM 557 N N . SER A 1 74 ? 6.002 -0.269 -10.310 1.00 93.38 74 SER A N 1
ATOM 558 C CA . SER A 1 74 ? 7.226 -0.278 -11.114 1.00 93.38 74 SER A CA 1
ATOM 559 C C . SER A 1 74 ? 8.497 -0.654 -10.342 1.00 93.38 74 SER A C 1
ATOM 561 O O . SER A 1 74 ? 9.515 -0.904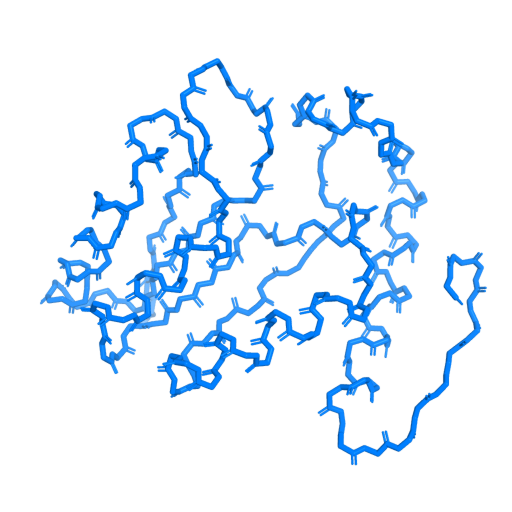 -10.970 1.00 93.38 74 SER A O 1
ATOM 563 N N . ARG A 1 75 ? 8.455 -0.669 -9.001 1.00 91.94 75 ARG A N 1
ATOM 564 C CA . ARG A 1 75 ? 9.569 -1.094 -8.130 1.00 91.94 75 ARG A CA 1
ATOM 565 C C . ARG A 1 75 ? 9.337 -2.457 -7.467 1.00 91.94 75 ARG A C 1
ATOM 567 O O . ARG A 1 75 ? 9.980 -2.809 -6.482 1.00 91.94 75 ARG A O 1
ATOM 574 N N . ARG A 1 76 ? 8.322 -3.207 -7.911 1.00 92.88 76 ARG A N 1
ATOM 575 C CA . ARG A 1 76 ? 7.903 -4.465 -7.283 1.00 92.88 76 ARG A CA 1
ATOM 576 C C . ARG A 1 76 ? 7.746 -5.564 -8.306 1.00 92.88 76 ARG A C 1
ATOM 578 O O . ARG A 1 76 ? 7.314 -5.351 -9.427 1.00 92.88 76 ARG A O 1
ATOM 585 N N . ARG A 1 77 ? 7.999 -6.788 -7.854 1.00 95.56 77 ARG A N 1
ATOM 586 C CA . ARG A 1 77 ? 7.587 -7.990 -8.577 1.00 95.56 77 ARG A CA 1
ATOM 587 C C . ARG A 1 77 ? 6.084 -8.201 -8.358 1.00 95.56 77 ARG A C 1
ATOM 589 O O . ARG A 1 77 ? 5.703 -8.406 -7.197 1.00 95.56 77 ARG A O 1
ATOM 596 N N . PRO A 1 78 ? 5.238 -8.225 -9.405 1.00 96.38 78 PRO A N 1
ATOM 597 C CA . PRO A 1 78 ? 3.786 -8.343 -9.247 1.00 96.38 78 PRO A CA 1
ATOM 598 C C . PRO A 1 78 ? 3.366 -9.566 -8.421 1.00 96.38 78 PRO A C 1
ATOM 600 O O . PRO A 1 78 ? 2.530 -9.466 -7.528 1.00 96.38 78 PRO A O 1
ATOM 603 N N . TRP A 1 79 ? 4.025 -10.712 -8.616 1.00 95.38 79 TRP A N 1
ATOM 604 C CA . TRP A 1 79 ? 3.734 -11.933 -7.855 1.00 95.38 79 TRP A CA 1
ATOM 605 C C . TRP A 1 79 ? 4.085 -11.848 -6.366 1.00 95.38 79 TRP A C 1
ATOM 607 O O . TRP A 1 79 ? 3.430 -12.495 -5.544 1.00 95.38 79 TRP A O 1
ATOM 617 N N . LYS A 1 80 ? 5.092 -11.048 -5.988 1.00 96.81 80 LYS A N 1
ATOM 618 C CA . LYS A 1 80 ? 5.406 -10.811 -4.572 1.00 96.81 80 LYS A CA 1
ATOM 619 C C . LYS A 1 80 ? 4.356 -9.904 -3.939 1.00 96.81 80 LYS A C 1
ATOM 621 O O . LYS A 1 80 ? 3.872 -10.227 -2.854 1.00 96.81 80 LYS A O 1
ATOM 626 N N . LEU A 1 81 ? 3.962 -8.853 -4.656 1.00 96.12 81 LEU A N 1
ATOM 627 C CA . LEU A 1 81 ? 2.926 -7.926 -4.221 1.00 96.12 81 LEU A CA 1
ATOM 628 C C . LEU A 1 81 ? 1.582 -8.628 -4.005 1.00 96.12 81 LEU A C 1
ATOM 630 O O . LEU A 1 81 ? 0.938 -8.403 -2.988 1.00 96.12 81 LEU A O 1
ATOM 634 N N . VAL A 1 82 ? 1.167 -9.515 -4.916 1.00 96.44 82 VAL A N 1
ATOM 635 C CA . VAL A 1 82 ? -0.074 -10.290 -4.737 1.00 96.44 82 VAL A CA 1
ATOM 636 C C . VAL A 1 82 ? -0.039 -11.079 -3.436 1.00 96.44 82 VAL A C 1
ATOM 638 O O . VAL A 1 82 ? -1.023 -11.098 -2.699 1.00 96.44 82 VAL A O 1
ATOM 641 N N . ARG A 1 83 ? 1.099 -11.708 -3.113 1.00 96.56 83 ARG A N 1
ATOM 642 C CA . ARG A 1 83 ? 1.227 -12.458 -1.861 1.00 96.56 83 ARG A CA 1
ATOM 643 C C . ARG A 1 83 ? 1.103 -11.544 -0.645 1.00 96.56 83 ARG A C 1
ATOM 645 O O . ARG A 1 83 ? 0.437 -11.934 0.310 1.00 96.56 83 ARG A O 1
ATOM 652 N N . GLU A 1 84 ? 1.721 -10.368 -0.671 1.00 97.25 84 GLU A N 1
ATOM 653 C CA . GLU A 1 84 ? 1.622 -9.368 0.402 1.00 97.25 84 GLU A CA 1
ATOM 654 C C . GLU A 1 84 ? 0.185 -8.872 0.569 1.00 97.25 84 GLU A C 1
ATOM 656 O O . GLU A 1 84 ? -0.365 -8.961 1.665 1.00 97.25 84 GLU A O 1
ATOM 661 N N . ALA A 1 85 ? -0.450 -8.457 -0.528 1.00 97.38 85 ALA A N 1
ATOM 662 C CA . ALA A 1 85 ? -1.810 -7.940 -0.543 1.00 97.38 85 ALA A CA 1
ATOM 663 C C . ALA A 1 85 ? -2.832 -8.968 -0.051 1.00 97.38 85 ALA A C 1
ATOM 665 O O . ALA A 1 85 ? -3.568 -8.682 0.884 1.00 97.38 85 ALA A O 1
ATOM 666 N N . VAL A 1 86 ? -2.843 -10.185 -0.604 1.00 97.25 86 VAL A N 1
ATOM 667 C CA . VAL A 1 86 ? -3.795 -11.233 -0.188 1.00 97.25 86 VAL A CA 1
ATOM 668 C C . VAL A 1 86 ? -3.579 -11.631 1.274 1.00 97.25 86 VAL A C 1
ATOM 670 O O . VAL A 1 86 ? -4.538 -11.843 2.012 1.00 97.25 86 VAL A O 1
ATOM 673 N N . THR A 1 87 ? -2.322 -11.712 1.723 1.00 98.25 87 THR A N 1
ATOM 674 C CA . THR A 1 87 ? -2.026 -12.056 3.123 1.00 98.25 87 THR A CA 1
ATOM 675 C C . THR A 1 87 ? -2.516 -10.966 4.069 1.00 98.25 87 THR A C 1
ATOM 677 O O . THR A 1 87 ? -3.139 -11.274 5.082 1.00 98.25 87 THR A O 1
ATOM 680 N N . LEU A 1 88 ? -2.263 -9.699 3.741 1.00 98.56 88 LEU A N 1
ATOM 681 C CA . LEU A 1 88 ? -2.700 -8.566 4.548 1.00 98.56 88 LEU A CA 1
ATOM 682 C C . LEU A 1 88 ? -4.225 -8.391 4.511 1.00 98.56 88 LEU A C 1
ATOM 684 O O . LEU A 1 88 ? -4.827 -8.080 5.538 1.00 98.56 88 LEU A O 1
ATOM 688 N N . ASP A 1 89 ? -4.861 -8.644 3.368 1.00 98.31 89 ASP A N 1
ATOM 689 C CA . ASP A 1 89 ? -6.316 -8.640 3.242 1.00 98.31 89 ASP A CA 1
ATOM 690 C C . ASP A 1 89 ? -6.943 -9.670 4.190 1.00 98.31 89 ASP A C 1
ATOM 692 O O . ASP A 1 89 ? -7.753 -9.306 5.044 1.00 98.31 89 ASP A O 1
ATOM 696 N N . HIS A 1 90 ? -6.464 -10.918 4.162 1.00 98.31 90 HIS A N 1
ATOM 697 C CA . HIS A 1 90 ? -6.897 -11.952 5.103 1.00 98.31 90 HIS A CA 1
ATOM 698 C C . HIS A 1 90 ? -6.589 -11.596 6.564 1.00 98.31 90 HIS A C 1
ATOM 700 O O . HIS A 1 90 ? -7.457 -11.763 7.419 1.00 98.31 90 HIS A O 1
ATOM 706 N N . LEU A 1 91 ? -5.388 -11.079 6.861 1.00 98.75 91 LEU A N 1
ATOM 707 C CA . LEU A 1 91 ? -5.000 -10.664 8.216 1.00 98.75 91 LEU A CA 1
ATOM 708 C C . LEU A 1 91 ? -5.943 -9.584 8.760 1.00 98.75 91 LEU A C 1
ATOM 710 O O . LEU A 1 91 ? -6.327 -9.608 9.927 1.00 98.75 91 LEU A O 1
ATOM 714 N N . SER A 1 92 ? -6.322 -8.638 7.904 1.00 98.69 92 SER A N 1
ATOM 715 C CA . SER A 1 92 ? -7.221 -7.547 8.260 1.00 98.69 92 SER A CA 1
ATOM 716 C C . SER A 1 92 ? -8.695 -7.969 8.294 1.00 98.69 92 SER A C 1
ATOM 718 O O . SER A 1 92 ? -9.505 -7.259 8.885 1.00 98.69 92 SER A O 1
ATOM 720 N N . GLY A 1 93 ? -9.058 -9.116 7.717 1.00 98.31 93 GLY A N 1
ATOM 721 C CA . GLY A 1 93 ? -10.449 -9.543 7.567 1.00 98.31 93 GLY A CA 1
ATOM 722 C C . GLY A 1 93 ? -11.180 -8.815 6.435 1.00 98.31 93 GLY A C 1
ATOM 723 O O . GLY A 1 93 ? -12.330 -8.420 6.615 1.00 98.31 93 GLY A O 1
ATOM 724 N N . GLY A 1 94 ? -10.520 -8.608 5.292 1.00 98.44 94 GLY A N 1
ATOM 725 C CA . GLY A 1 94 ? -11.118 -7.994 4.100 1.00 98.44 94 GLY A CA 1
ATOM 726 C C . GLY A 1 94 ? -11.126 -6.462 4.107 1.00 98.44 94 GLY A C 1
ATOM 727 O O . GLY A 1 94 ? -11.970 -5.845 3.457 1.00 98.44 94 GLY A O 1
ATOM 728 N N . ARG A 1 95 ? -10.262 -5.825 4.909 1.00 98.38 95 ARG A N 1
ATOM 729 C CA . ARG A 1 95 ? -10.227 -4.360 5.082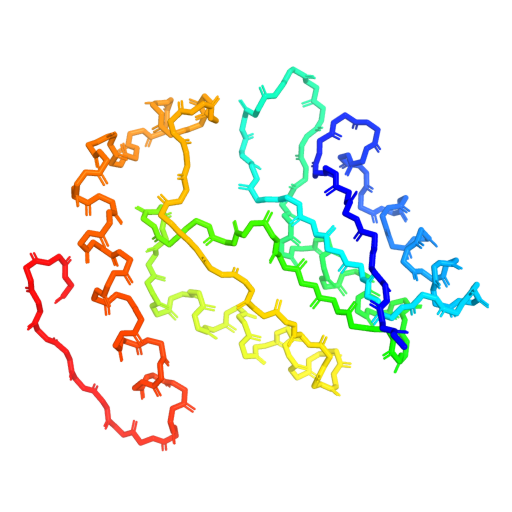 1.00 98.38 95 ARG A CA 1
ATOM 730 C C . ARG A 1 95 ? -9.156 -3.679 4.236 1.00 98.38 95 ARG A C 1
ATOM 732 O O . ARG A 1 95 ? -9.028 -2.455 4.320 1.00 98.38 95 ARG A O 1
ATOM 739 N N . LEU A 1 96 ? -8.383 -4.434 3.455 1.00 98.44 96 LEU A N 1
ATOM 740 C CA . LEU A 1 96 ? -7.329 -3.866 2.628 1.00 98.44 96 LEU A CA 1
ATOM 741 C C . LEU A 1 96 ? -7.927 -3.145 1.412 1.00 98.44 96 LEU A C 1
ATOM 743 O O . LEU A 1 96 ? -8.700 -3.707 0.642 1.00 98.44 96 LEU A O 1
ATOM 747 N N . ILE A 1 97 ? -7.500 -1.905 1.199 1.00 97.56 97 ILE A N 1
ATOM 748 C CA . ILE A 1 97 ? -7.690 -1.158 -0.041 1.00 97.56 97 ILE A CA 1
ATOM 749 C C . ILE A 1 97 ? -6.321 -1.019 -0.702 1.00 97.56 97 ILE A C 1
ATOM 751 O O . ILE A 1 97 ? -5.463 -0.252 -0.256 1.00 97.56 97 ILE A O 1
ATOM 755 N N . LEU A 1 98 ? -6.115 -1.767 -1.784 1.00 95.88 98 LEU A N 1
ATOM 756 C CA . LEU A 1 98 ? -4.875 -1.727 -2.548 1.00 95.88 98 LEU A CA 1
ATOM 757 C C . LEU A 1 98 ? -4.931 -0.621 -3.612 1.00 95.88 98 LEU A C 1
ATOM 759 O O . LEU A 1 98 ? -5.345 -0.853 -4.746 1.00 95.88 98 LEU A O 1
ATOM 763 N N . GLY A 1 99 ? -4.504 0.587 -3.243 1.00 95.31 99 GLY A N 1
ATOM 764 C CA . GLY A 1 99 ? -4.198 1.638 -4.211 1.00 95.31 99 GLY A CA 1
ATOM 765 C C . GLY A 1 99 ? -2.861 1.356 -4.894 1.00 95.31 99 GLY A C 1
ATOM 766 O O . GLY A 1 99 ? -1.867 1.107 -4.213 1.00 95.31 99 GLY A O 1
ATOM 767 N N . VAL A 1 100 ? -2.822 1.414 -6.225 1.00 96.50 100 VAL A N 1
ATOM 768 C CA . VAL A 1 100 ? -1.613 1.159 -7.028 1.00 96.50 100 VAL A CA 1
ATOM 769 C C . VAL A 1 100 ? -1.314 2.315 -7.973 1.00 96.50 100 VAL A C 1
ATOM 771 O O . VAL A 1 100 ? -2.211 3.058 -8.369 1.00 96.50 100 VAL A O 1
ATOM 774 N N . GLY A 1 101 ? -0.046 2.466 -8.346 1.00 95.94 101 GLY A N 1
ATOM 775 C CA . GLY A 1 101 ? 0.364 3.421 -9.367 1.00 95.94 101 GLY A CA 1
ATOM 776 C C . GLY A 1 101 ? 1.792 3.202 -9.848 1.00 95.94 101 GLY A C 1
ATOM 777 O O . GLY A 1 101 ? 2.507 2.316 -9.382 1.00 95.94 101 GLY A O 1
ATOM 778 N N . ALA A 1 102 ? 2.224 4.055 -10.774 1.00 95.19 102 ALA A N 1
ATOM 779 C CA . ALA A 1 102 ? 3.539 3.962 -11.407 1.00 95.19 102 ALA A CA 1
ATOM 780 C C . ALA A 1 102 ? 4.686 4.441 -10.494 1.00 95.19 102 ALA A C 1
ATOM 782 O O . ALA A 1 102 ? 5.845 4.406 -10.889 1.00 95.19 102 ALA A O 1
ATOM 783 N N . GLY A 1 103 ? 4.388 4.944 -9.291 1.00 92.06 103 GLY A N 1
ATOM 784 C CA . GLY A 1 103 ? 5.372 5.563 -8.401 1.00 92.06 103 GLY A CA 1
ATOM 785 C C . GLY A 1 103 ? 5.872 6.924 -8.896 1.00 92.06 103 GLY A C 1
ATOM 786 O O . GLY A 1 103 ? 5.319 7.518 -9.826 1.00 92.06 103 GLY A O 1
ATOM 787 N N . THR A 1 104 ? 6.923 7.444 -8.264 1.00 88.31 104 THR A N 1
ATOM 788 C CA . THR A 1 104 ? 7.465 8.772 -8.567 1.00 88.31 104 THR A CA 1
ATOM 789 C C . THR A 1 104 ? 8.979 8.824 -8.412 1.00 88.31 104 THR A C 1
ATOM 791 O O . THR A 1 104 ? 9.515 8.387 -7.400 1.00 88.31 104 THR A O 1
ATOM 794 N N . ALA A 1 105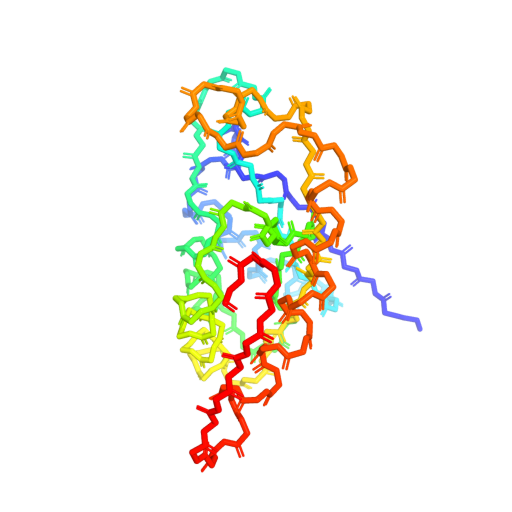 ? 9.652 9.441 -9.384 1.00 86.31 105 ALA A N 1
ATOM 795 C CA . ALA A 1 105 ? 11.086 9.717 -9.331 1.00 86.31 105 ALA A CA 1
ATOM 796 C C . ALA A 1 105 ? 11.463 10.783 -8.278 1.00 86.31 105 ALA A C 1
ATOM 798 O O . ALA A 1 105 ? 12.646 10.994 -8.031 1.00 86.31 105 ALA A O 1
ATOM 799 N N . TYR A 1 106 ? 10.479 11.456 -7.662 1.00 86.62 106 TYR A N 1
ATOM 800 C CA . TYR A 1 106 ? 10.723 12.355 -6.527 1.00 86.62 106 TYR A CA 1
ATOM 801 C C . TYR A 1 106 ? 11.137 11.603 -5.255 1.00 86.62 106 TYR A C 1
ATOM 803 O O . TYR A 1 106 ? 11.823 12.172 -4.412 1.00 86.62 106 TYR A O 1
ATOM 811 N N . ASP A 1 107 ? 10.751 10.332 -5.111 1.00 87.50 107 ASP A N 1
ATOM 812 C CA . ASP A 1 107 ? 11.314 9.476 -4.069 1.00 87.50 107 ASP A CA 1
ATOM 813 C C . ASP A 1 107 ? 12.752 9.126 -4.464 1.00 87.50 107 ASP A C 1
ATOM 815 O O . ASP A 1 107 ? 12.974 8.394 -5.432 1.00 87.50 107 ASP A O 1
ATOM 819 N N . ARG A 1 108 ? 13.731 9.640 -3.704 1.00 89.69 108 ARG A N 1
ATOM 820 C CA . ARG A 1 108 ? 15.167 9.456 -3.982 1.00 89.69 108 ARG A CA 1
ATOM 821 C C . ARG A 1 108 ? 15.554 7.977 -4.043 1.00 89.69 108 ARG A C 1
ATOM 823 O O . ARG A 1 108 ? 16.538 7.637 -4.696 1.00 89.69 108 ARG A O 1
ATOM 830 N N . GLY A 1 109 ? 14.758 7.104 -3.418 1.00 88.62 109 GLY A N 1
ATOM 831 C CA . GLY A 1 109 ? 14.939 5.658 -3.449 1.00 88.62 109 GLY A CA 1
ATOM 832 C C . GLY A 1 109 ? 14.851 5.066 -4.856 1.00 88.62 109 GLY A C 1
ATOM 833 O O . GLY A 1 109 ? 15.551 4.101 -5.131 1.00 88.62 109 GLY A O 1
ATOM 834 N N . PHE A 1 110 ? 14.076 5.655 -5.774 1.00 91.25 110 PHE A N 1
ATOM 835 C CA . PHE A 1 110 ? 14.010 5.154 -7.150 1.00 91.25 110 PHE A CA 1
ATOM 836 C C . PHE A 1 110 ? 15.391 5.179 -7.819 1.00 91.25 110 PHE A C 1
ATOM 838 O O . PHE A 1 110 ? 15.896 4.151 -8.260 1.00 91.25 110 PHE A O 1
ATOM 845 N N . ALA A 1 111 ? 16.046 6.341 -7.820 1.00 90.06 111 ALA A N 1
ATOM 846 C CA . ALA A 1 111 ? 17.371 6.466 -8.416 1.00 90.06 111 ALA A CA 1
ATOM 847 C C . ALA A 1 111 ? 18.436 5.725 -7.590 1.00 90.06 111 ALA A C 1
ATOM 849 O O . ALA A 1 111 ? 19.291 5.042 -8.150 1.00 90.06 111 ALA A O 1
ATOM 850 N N . ALA A 1 112 ? 18.380 5.847 -6.259 1.00 90.94 112 ALA A N 1
ATOM 851 C CA . ALA A 1 112 ? 19.394 5.295 -5.363 1.00 90.94 112 ALA A CA 1
ATOM 852 C C . ALA A 1 112 ? 19.455 3.759 -5.379 1.00 90.94 112 ALA A C 1
ATOM 854 O O . ALA A 1 112 ? 20.533 3.197 -5.192 1.00 90.94 112 ALA A O 1
ATOM 855 N N . PHE A 1 113 ? 18.325 3.086 -5.619 1.00 91.31 113 PHE A N 1
ATOM 856 C CA . PHE A 1 113 ? 18.241 1.623 -5.656 1.00 91.31 113 PHE A CA 1
ATOM 857 C C . PHE A 1 113 ? 18.186 1.044 -7.077 1.00 91.31 113 PHE A C 1
ATOM 859 O O . PHE A 1 113 ? 18.045 -0.166 -7.234 1.00 91.31 113 PHE A O 1
ATOM 866 N N . GLY A 1 114 ? 18.366 1.880 -8.106 1.00 91.94 114 GLY A N 1
ATOM 867 C CA . GLY A 1 114 ? 18.408 1.434 -9.500 1.00 91.94 114 GLY A CA 1
ATOM 868 C C . GLY A 1 114 ? 17.050 0.998 -10.053 1.00 91.94 114 GLY A C 1
ATOM 869 O O . GLY A 1 114 ? 17.000 0.156 -10.947 1.00 91.94 114 GLY A O 1
ATOM 870 N N . GLU A 1 115 ? 15.963 1.553 -9.521 1.00 94.62 115 GLU A N 1
ATOM 871 C CA . GLU A 1 115 ? 14.614 1.336 -10.038 1.00 94.62 115 GLU A CA 1
ATOM 872 C C . GLU A 1 115 ? 14.431 2.031 -11.397 1.00 94.62 115 GLU A C 1
ATOM 874 O O . GLU A 1 115 ? 15.161 2.963 -11.748 1.00 94.62 115 GLU A O 1
ATOM 879 N N . GLU A 1 116 ? 13.426 1.610 -12.171 1.00 95.06 116 GLU A N 1
ATOM 880 C CA . GLU A 1 116 ? 13.132 2.226 -13.469 1.00 95.06 116 GLU A CA 1
ATOM 881 C C . GLU A 1 116 ? 12.786 3.716 -13.298 1.00 95.06 116 GLU A C 1
ATOM 883 O O . GLU A 1 116 ? 11.876 4.078 -12.555 1.00 95.06 116 GLU A O 1
ATOM 888 N N . MET A 1 117 ? 13.505 4.596 -13.995 1.00 95.12 117 MET A N 1
ATOM 889 C CA . MET A 1 117 ? 13.358 6.051 -13.877 1.00 95.12 117 MET A CA 1
ATOM 890 C C . MET A 1 117 ? 12.487 6.639 -14.989 1.00 95.12 117 MET A C 1
ATOM 892 O O . MET A 1 117 ? 11.869 7.693 -14.798 1.00 95.12 117 MET A O 1
ATOM 896 N N . ASP A 1 118 ? 12.396 5.965 -16.137 1.00 95.38 118 ASP A N 1
ATOM 897 C CA . ASP A 1 118 ? 11.601 6.414 -17.271 1.00 95.38 118 ASP A CA 1
ATOM 898 C C . ASP A 1 118 ? 10.103 6.332 -16.944 1.00 95.38 118 ASP A C 1
ATOM 900 O O . ASP A 1 118 ? 9.542 5.272 -16.662 1.00 95.38 118 ASP A O 1
ATOM 904 N N . ALA A 1 119 ? 9.428 7.482 -16.981 1.00 95.69 119 ALA A N 1
ATOM 905 C CA . ALA A 1 119 ? 8.018 7.572 -16.617 1.00 95.69 119 ALA A CA 1
ATOM 906 C C . ALA A 1 119 ? 7.095 6.772 -17.552 1.00 95.69 119 ALA A C 1
ATOM 908 O O . ALA A 1 119 ? 6.079 6.259 -17.085 1.00 95.69 119 ALA A O 1
ATOM 909 N N . LYS A 1 120 ? 7.430 6.649 -18.845 1.00 96.94 120 LYS A N 1
ATOM 910 C CA . LYS A 1 120 ? 6.634 5.873 -19.804 1.00 96.94 120 LYS A CA 1
ATOM 911 C C . LYS A 1 120 ? 6.797 4.381 -19.551 1.00 96.94 120 LYS A C 1
ATOM 913 O O . LYS A 1 120 ? 5.794 3.680 -19.508 1.00 96.94 120 LYS A O 1
ATOM 918 N N . LYS A 1 121 ? 8.024 3.913 -19.307 1.00 96.94 121 LYS A N 1
ATOM 919 C CA . LYS A 1 121 ? 8.266 2.511 -18.937 1.00 96.94 121 LYS A CA 1
ATOM 920 C C . LYS A 1 121 ? 7.578 2.149 -17.627 1.00 96.94 121 LYS A C 1
ATOM 922 O O . LYS A 1 121 ? 6.907 1.130 -17.561 1.00 96.94 121 LYS A O 1
ATOM 927 N N . ARG A 1 122 ? 7.641 3.008 -16.603 1.00 97.12 122 ARG A N 1
ATOM 928 C CA . ARG A 1 122 ? 6.907 2.771 -15.346 1.00 97.12 122 ARG A CA 1
ATOM 929 C C . ARG A 1 122 ? 5.391 2.700 -15.540 1.00 97.12 122 ARG A C 1
ATOM 931 O O . ARG A 1 122 ? 4.736 1.935 -14.837 1.00 97.12 122 ARG A O 1
ATOM 938 N N . ALA A 1 123 ? 4.837 3.494 -16.458 1.00 97.19 123 ALA A N 1
ATOM 939 C CA . ALA A 1 123 ? 3.421 3.420 -16.813 1.00 97.19 123 ALA A CA 1
ATOM 940 C C . ALA A 1 123 ? 3.086 2.098 -17.528 1.00 97.19 123 ALA A C 1
ATOM 942 O O . ALA A 1 123 ? 2.151 1.426 -17.115 1.00 97.19 123 ALA A O 1
ATOM 943 N N . ALA A 1 124 ? 3.897 1.665 -18.495 1.00 98.00 124 ALA A N 1
ATOM 944 C CA . ALA A 1 124 ? 3.710 0.376 -19.165 1.00 98.00 124 ALA A CA 1
ATOM 945 C C . ALA A 1 124 ? 3.841 -0.817 -18.193 1.00 98.00 124 ALA A C 1
ATOM 947 O O . ALA A 1 124 ? 3.012 -1.722 -18.196 1.00 98.00 124 ALA A O 1
ATOM 948 N N . MET A 1 125 ? 4.809 -0.778 -17.270 1.00 97.94 125 MET A N 1
ATOM 949 C CA . MET A 1 125 ? 4.927 -1.768 -16.191 1.00 97.94 125 MET A CA 1
ATOM 950 C C . MET A 1 125 ? 3.700 -1.780 -15.267 1.00 97.94 125 MET A C 1
ATOM 952 O O . MET A 1 125 ? 3.319 -2.842 -14.773 1.00 97.94 125 MET A O 1
ATOM 956 N N . LEU A 1 126 ? 3.099 -0.617 -14.983 1.00 97.69 126 LEU A N 1
ATOM 957 C CA . LEU A 1 126 ? 1.850 -0.523 -14.220 1.00 97.69 126 LEU A CA 1
ATOM 958 C C . LEU A 1 126 ? 0.700 -1.185 -14.987 1.00 97.69 126 LEU A C 1
ATOM 960 O O . LEU A 1 126 ? -0.021 -1.971 -14.378 1.00 97.69 126 LEU A O 1
ATOM 964 N N . ASP A 1 127 ? 0.557 -0.900 -16.281 1.00 98.00 127 ASP A N 1
ATOM 965 C CA . ASP A 1 127 ? -0.501 -1.464 -17.125 1.00 98.00 127 ASP A CA 1
ATOM 966 C C . ASP A 1 127 ? -0.421 -2.997 -17.161 1.00 98.00 127 ASP A C 1
ATOM 968 O O . ASP A 1 127 ? -1.389 -3.666 -16.800 1.00 98.00 127 ASP A O 1
ATOM 972 N N . GLU A 1 128 ? 0.757 -3.565 -17.444 1.00 98.38 128 GLU A N 1
ATOM 973 C CA . GLU A 1 128 ? 0.948 -5.023 -17.407 1.00 98.38 128 GLU A CA 1
ATOM 974 C C . GLU A 1 128 ? 0.680 -5.597 -16.008 1.00 98.38 128 GLU A C 1
ATOM 976 O O . GLU A 1 128 ? 0.036 -6.635 -15.847 1.00 98.38 128 GLU A O 1
ATOM 981 N N . SER A 1 129 ? 1.113 -4.901 -14.953 1.00 97.94 129 SER A N 1
ATOM 982 C CA . SER A 1 129 ? 0.843 -5.343 -13.583 1.00 97.94 129 SER A CA 1
ATOM 983 C C . SER A 1 129 ? -0.657 -5.381 -13.276 1.00 97.94 129 SER A C 1
ATOM 985 O O . SER A 1 129 ? -1.105 -6.301 -12.595 1.00 97.94 129 SER A O 1
ATOM 987 N N . LEU A 1 130 ? -1.449 -4.429 -13.779 1.00 96.94 130 LEU A N 1
ATOM 988 C CA . LEU A 1 130 ? -2.904 -4.405 -13.601 1.00 96.94 130 LEU A CA 1
ATOM 989 C C . LE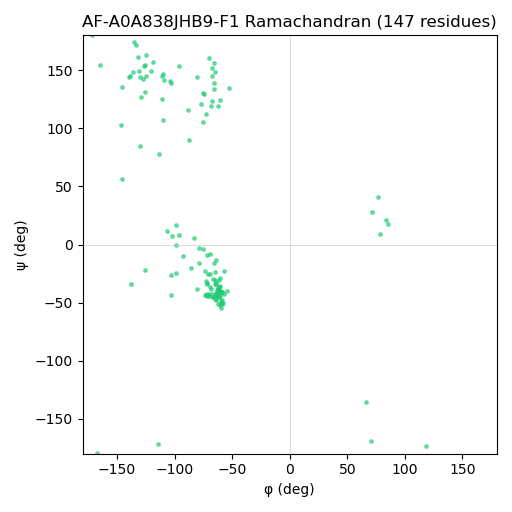U A 1 130 ? -3.608 -5.589 -14.280 1.00 96.94 130 LEU A C 1
ATOM 991 O O . LEU A 1 130 ? -4.685 -5.976 -13.828 1.00 96.94 130 LEU A O 1
ATOM 995 N N . GLU A 1 131 ? -2.999 -6.205 -15.294 1.00 97.44 131 GLU A N 1
ATOM 996 C CA . GLU A 1 131 ? -3.457 -7.476 -15.871 1.00 97.44 131 GLU A CA 1
ATOM 997 C C . GLU A 1 131 ? -3.012 -8.683 -15.029 1.00 97.44 131 GLU A C 1
ATOM 999 O O . GLU A 1 131 ? -3.775 -9.632 -14.816 1.00 97.44 131 GLU A O 1
ATOM 1004 N N . ILE A 1 132 ? -1.790 -8.633 -14.491 1.00 98.00 132 ILE A N 1
ATOM 1005 C CA . ILE A 1 132 ? -1.191 -9.722 -13.712 1.00 98.00 132 ILE A CA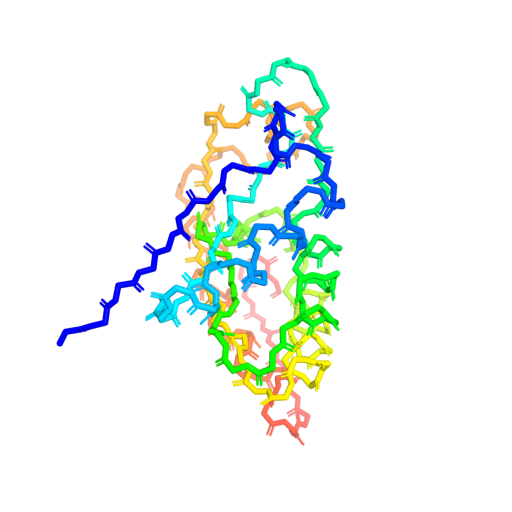 1
ATOM 1006 C C . ILE A 1 132 ? -1.859 -9.901 -12.342 1.00 98.00 132 ILE A C 1
ATOM 1008 O O . ILE A 1 132 ? -2.118 -11.042 -11.946 1.00 98.00 132 ILE A O 1
ATOM 1012 N N . LEU A 1 133 ? -2.134 -8.820 -11.594 1.00 97.06 133 LEU A N 1
ATOM 1013 C CA . LEU A 1 133 ? -2.668 -8.935 -10.224 1.00 97.06 133 LEU A CA 1
ATOM 1014 C C . LEU A 1 133 ? -4.000 -9.716 -10.191 1.00 97.06 133 LEU A C 1
ATOM 1016 O O . LEU A 1 133 ? -4.074 -10.699 -9.443 1.00 97.06 133 LEU A O 1
ATOM 1020 N N . PRO A 1 134 ? -5.017 -9.382 -11.022 1.00 96.31 134 PRO A N 1
ATOM 1021 C CA . PRO A 1 134 ? -6.263 -10.140 -11.103 1.00 96.31 134 PRO A CA 1
ATOM 1022 C C . PRO A 1 134 ? -6.072 -11.599 -11.490 1.00 96.31 134 PRO A C 1
ATOM 1024 O O . PRO A 1 134 ? -6.716 -12.472 -10.908 1.00 96.31 134 PRO A O 1
ATOM 1027 N N . GLY A 1 135 ? -5.171 -11.869 -12.438 1.00 97.25 135 GLY A N 1
ATOM 1028 C CA . GLY A 1 135 ? -4.839 -13.224 -12.860 1.00 97.25 135 GLY A CA 1
ATOM 1029 C C . GLY A 1 135 ? -4.307 -14.074 -11.709 1.00 97.25 135 GLY A C 1
ATOM 1030 O O . GLY A 1 135 ? -4.806 -15.174 -11.461 1.00 97.25 135 GLY A O 1
ATOM 1031 N N . LEU A 1 136 ? -3.351 -13.538 -10.949 1.00 96.69 136 LEU A N 1
ATOM 1032 C CA . LEU A 1 136 ? -2.670 -14.259 -9.873 1.00 96.69 136 LEU A CA 1
ATOM 1033 C C . LEU A 1 136 ? -3.535 -14.515 -8.632 1.00 96.69 136 LEU A C 1
ATOM 1035 O O . LEU A 1 136 ? -3.362 -15.553 -7.992 1.00 96.69 136 LEU A O 1
ATOM 1039 N N . TRP A 1 137 ? -4.464 -13.622 -8.276 1.00 94.94 137 TRP A N 1
ATOM 1040 C CA . TRP A 1 137 ? -5.392 -13.860 -7.156 1.00 94.94 137 TRP A CA 1
ATOM 1041 C C . TRP A 1 137 ? -6.757 -14.416 -7.586 1.00 94.94 137 TRP A C 1
ATOM 1043 O O . TRP A 1 137 ? -7.657 -14.545 -6.761 1.00 94.94 137 TRP A O 1
ATOM 1053 N N . SER A 1 138 ? -6.923 -14.791 -8.861 1.00 95.06 138 SER A N 1
ATOM 1054 C CA . SER A 1 138 ? -8.170 -15.377 -9.388 1.00 95.06 138 SER A CA 1
ATOM 1055 C C . SER A 1 138 ? -8.516 -16.757 -8.809 1.00 95.06 138 SER A C 1
ATOM 1057 O O . SER A 1 138 ? -9.638 -17.237 -8.976 1.00 95.06 138 SER A O 1
ATOM 1059 N N . GLY A 1 139 ? -7.546 -17.428 -8.178 1.00 92.56 139 GLY A N 1
ATOM 1060 C CA . GLY A 1 139 ? -7.676 -18.806 -7.698 1.00 92.56 139 GLY A CA 1
ATOM 1061 C C . GLY A 1 139 ? -7.541 -19.876 -8.790 1.00 92.56 139 GLY A C 1
ATOM 1062 O O . GLY A 1 139 ? -7.802 -21.047 -8.521 1.00 92.56 139 GLY A O 1
ATOM 1063 N N . LYS A 1 140 ? -7.136 -19.507 -10.012 1.00 96.06 140 LYS A N 1
ATOM 1064 C CA . LYS A 1 140 ? -6.899 -20.427 -11.138 1.00 96.06 140 LYS A CA 1
ATOM 1065 C C . LYS A 1 140 ? -5.435 -20.362 -11.597 1.00 96.06 140 LYS A C 1
ATOM 1067 O O . LYS A 1 140 ? -4.782 -19.347 -11.360 1.00 96.06 140 LYS A O 1
ATOM 1072 N N . PRO A 1 141 ? -4.908 -21.408 -12.266 1.00 96.81 141 PRO A N 1
ATOM 1073 C CA . PRO A 1 141 ? -3.638 -21.299 -12.977 1.00 96.81 141 PRO A CA 1
ATOM 1074 C C . PRO A 1 141 ? -3.661 -20.107 -13.938 1.00 96.81 141 PRO A C 1
ATOM 1076 O O . PRO A 1 141 ? -4.643 -19.906 -14.654 1.00 96.81 141 PRO A O 1
ATOM 1079 N N . PHE A 1 142 ? -2.585 -19.328 -13.939 1.00 97.06 142 PHE A N 1
ATOM 1080 C CA . PHE A 1 142 ? -2.462 -18.096 -14.708 1.00 97.06 142 PHE A CA 1
ATOM 1081 C C . PHE A 1 142 ? -1.058 -17.994 -15.307 1.00 97.06 142 PHE A C 1
ATOM 1083 O O . PHE A 1 142 ? -0.079 -18.397 -14.678 1.00 97.06 142 PHE A O 1
ATOM 1090 N N . SER A 1 143 ? -0.974 -17.444 -16.515 1.00 96.88 143 SER A N 1
ATOM 1091 C CA . SER A 1 143 ? 0.266 -17.139 -17.225 1.00 96.88 143 SER A CA 1
ATOM 1092 C C . SER A 1 143 ? 0.131 -15.780 -17.895 1.00 96.88 143 SER A C 1
ATOM 1094 O O . SER A 1 143 ? -0.946 -15.453 -18.394 1.00 96.88 143 SER A O 1
ATOM 1096 N N . PHE A 1 144 ? 1.226 -15.035 -17.950 1.00 97.81 144 PHE A N 1
ATOM 1097 C CA . PHE A 1 144 ? 1.310 -13.733 -18.594 1.00 97.81 144 PHE A CA 1
ATOM 1098 C C . PHE A 1 144 ? 2.603 -13.660 -19.406 1.00 97.81 144 PHE A C 1
ATOM 1100 O O . PHE A 1 144 ? 3.581 -14.317 -19.049 1.00 97.81 144 PHE A O 1
ATOM 1107 N N . GLN A 1 145 ? 2.569 -12.913 -20.504 1.00 98.06 145 GLN A N 1
ATOM 1108 C CA . GLN A 1 145 ? 3.737 -12.606 -21.315 1.00 98.06 145 GLN A CA 1
ATOM 1109 C C . GLN A 1 145 ? 3.555 -11.199 -21.883 1.00 98.06 145 GLN A C 1
ATOM 1111 O O . GLN A 1 145 ? 2.786 -11.006 -22.826 1.00 98.06 145 GLN A O 1
ATOM 1116 N N . GLY A 1 146 ? 4.247 -10.240 -21.285 1.00 97.38 146 GLY A N 1
ATOM 1117 C CA . GLY A 1 146 ? 4.318 -8.853 -21.718 1.00 97.38 146 GLY A CA 1
ATOM 1118 C C . GLY A 1 146 ? 5.724 -8.471 -22.171 1.00 97.38 146 GLY A C 1
ATOM 1119 O O . GLY A 1 146 ? 6.615 -9.311 -22.314 1.00 97.38 146 GLY A O 1
ATOM 1120 N N . GLU A 1 147 ? 5.921 -7.182 -22.420 1.00 97.62 147 GLU A N 1
ATOM 1121 C CA . GLU A 1 147 ? 7.240 -6.609 -22.678 1.00 97.62 147 GLU A CA 1
ATOM 1122 C C . GLU A 1 147 ? 8.076 -6.562 -21.391 1.00 97.62 147 GLU A C 1
ATOM 1124 O O . GLU A 1 147 ? 9.297 -6.734 -21.440 1.00 97.62 147 GLU A O 1
ATOM 1129 N N . HIS A 1 148 ? 7.427 -6.348 -20.241 1.00 96.50 148 HIS A N 1
ATOM 1130 C CA . HIS A 1 148 ? 8.101 -6.184 -18.955 1.00 96.50 148 HIS A CA 1
ATOM 1131 C C . HIS A 1 148 ? 8.044 -7.421 -18.046 1.00 96.50 148 HIS A C 1
ATOM 1133 O O . HIS A 1 148 ? 8.954 -7.577 -17.222 1.00 96.50 148 HIS A O 1
ATOM 1139 N N . TYR A 1 149 ? 7.030 -8.288 -18.176 1.00 95.75 149 TYR A N 1
ATOM 1140 C CA . TYR A 1 149 ? 6.824 -9.461 -17.305 1.00 95.75 149 TYR A CA 1
ATOM 1141 C C . TYR A 1 149 ? 6.526 -10.776 -18.026 1.00 95.75 149 TYR A C 1
ATOM 1143 O O . TYR A 1 149 ? 5.811 -10.772 -19.052 1.00 95.75 149 TYR A O 1
#

Foldseek 3Di:
DAAEEEDEQFDVVVDLVVLLVVLLVCVVVPHQAYEYEQADALDDGRGHHVLVSLLSNLVSDQGHAYEYPAAQQQQDDLLVVLVSQVVSCVSNVNRYDHHYDLDDVSRVCCVVVVTDHDSVVSRVSRVQSVVVNCQNPVPDDHDDDDPVD

Solvent-accessible surface area (backbone atoms only — not comparable to full-atom values): 8179 Å² total; per-residue (Å²): 139,83,53,66,48,79,42,61,27,38,50,84,43,22,36,50,68,57,48,16,53,49,45,31,52,39,41,75,72,65,41,49,28,43,28,28,28,64,63,79,34,68,66,86,70,51,59,31,62,47,69,62,32,49,50,46,23,30,74,56,44,86,78,47,29,37,37,35,64,36,39,36,42,44,78,50,60,60,75,58,50,47,54,52,51,55,51,47,18,61,69,38,68,71,27,58,44,87,37,69,38,47,60,59,76,78,27,47,37,32,68,74,71,70,38,77,72,52,68,65,58,19,43,52,42,28,56,54,38,66,58,46,48,59,41,69,72,63,82,53,94,68,86,80,82,60,96,84,83

Mean predicted aligned error: 2.81 Å

Nearest PDB structures (foldseek):
  4uwm-assembly1_A  TM=8.498E-01  e=3.223E-09  Pseudomonas putida
  4uwm-assembly1_B  TM=8.571E-01  e=3.926E-09  Pseudomonas putida
  1luc-assembly1_A  TM=8.466E-01  e=3.017E-09  Vibrio harveyi
  8cbb-assembly2_C  TM=7.979E-01  e=5.826E-09  Enhygromyxa salina
  3fgc-assembly2_C  TM=8.411E-01  e=2.034E-08  Vibrio harveyi

Sequence (149 aa):
MKYGLLFANFGIYGDVHLLADLAQQAEEAGWSGVFLMDTLCFEDGPTCDPWIALAAMAMRTRRIALGLQVAALSRRRPWKLVREAVTLDHLSGGRLILGVGAGTAYDRGFAAFGEEMDAKKRAAMLDESLEILPGLWSGKPFSFQGEHY

Secondary structure (DSSP, 8-state):
---EEEE-SBGGGG-HHHHHHHHHHHHHTT-SEEEE---SSSSSS-B--HHHHHHHHHHH-SSSEEEEEEEEGGGS-HHHHHHHHHHHHHHHTS-EEEEEE---TTSHHHHHTT----HHHHHHHHHHHHHHHHHHTSSS------S--

pLDDT: mean 95.77, std 3.28, range [85.62, 98.81]